Protein AF-K2SC48-F1 (afdb_monomer_lite)

InterPro domains:
  IPR036259 MFS transporter superfamily [SSF103473] (11-125)

Secondary structure (DSSP, 8-state):
-PPPHHHHHHHHHHHHHHHHHHHHHHHHHS----HHHHHHHHHHHHHHHHHHHHS-----HHHHHHHHHHHHHHHHHHHHHHHHHHHHHHHHTT--HHHHHHHHHHHHHHHHHHHHHHHHHHHHHHHHHHHHHHTT-

Radius of gyration: 18.06 Å; chains: 1; bounding box: 44×25×57 Å

Structure (mmCIF, N/CA/C/O backbone):
data_AF-K2SC48-F1
#
_entry.id   AF-K2SC48-F1
#
loop_
_atom_site.group_PDB
_atom_site.id
_atom_site.type_symbol
_atom_site.label_atom_id
_atom_site.label_alt_id
_atom_site.label_comp_id
_atom_site.label_asym_id
_atom_site.label_entity_id
_atom_site.label_seq_id
_atom_site.pdbx_PDB_ins_code
_atom_site.Cartn_x
_atom_site.Cartn_y
_atom_site.Cartn_z
_atom_site.occupancy
_atom_site.B_iso_or_equiv
_atom_site.auth_seq_id
_atom_site.auth_comp_id
_atom_site.auth_asym_id
_atom_site.auth_atom_id
_atom_site.pdbx_PDB_model_num
ATOM 1 N N . MET A 1 1 ? -0.799 7.130 -29.890 1.00 45.69 1 MET A N 1
ATOM 2 C CA . MET A 1 1 ? 0.193 8.003 -29.235 1.00 45.69 1 MET A CA 1
ATOM 3 C C . MET A 1 1 ? 0.540 7.348 -27.918 1.00 45.69 1 MET A C 1
ATOM 5 O O . MET A 1 1 ? -0.381 7.017 -27.181 1.00 45.69 1 MET A O 1
ATOM 9 N N . VAL A 1 2 ? 1.818 7.049 -27.693 1.00 51.84 2 VAL A N 1
ATOM 10 C CA . VAL A 1 2 ? 2.291 6.614 -26.374 1.00 51.84 2 VAL A CA 1
ATOM 11 C C . VAL A 1 2 ? 2.238 7.860 -25.480 1.00 51.84 2 VAL A C 1
ATOM 13 O O . VAL A 1 2 ? 2.711 8.902 -25.934 1.00 51.84 2 VAL A O 1
ATOM 16 N N . PRO A 1 3 ? 1.577 7.816 -24.313 1.00 59.69 3 PRO A N 1
ATOM 17 C CA . PRO A 1 3 ? 1.567 8.936 -23.377 1.00 59.69 3 PRO A CA 1
ATOM 18 C C . PRO A 1 3 ? 2.995 9.360 -23.006 1.00 59.69 3 PRO A C 1
ATOM 20 O O . PRO A 1 3 ? 3.859 8.495 -22.893 1.00 59.69 3 PRO A O 1
ATOM 23 N N . GLU A 1 4 ? 3.239 10.658 -22.811 1.00 77.12 4 GLU A N 1
ATOM 24 C CA . GLU A 1 4 ? 4.493 11.128 -22.205 1.00 77.12 4 GLU A CA 1
ATOM 25 C C . GLU A 1 4 ? 4.649 10.525 -20.799 1.00 77.12 4 GLU A C 1
ATOM 27 O O . GLU A 1 4 ? 3.647 10.287 -20.118 1.00 77.12 4 GLU A O 1
ATOM 32 N N . ASP A 1 5 ? 5.887 10.259 -20.370 1.00 75.81 5 ASP A N 1
ATOM 33 C CA . ASP A 1 5 ? 6.182 9.527 -19.127 1.00 75.81 5 ASP A CA 1
ATOM 34 C C . ASP A 1 5 ? 5.511 10.159 -17.890 1.00 75.81 5 ASP A C 1
ATOM 36 O O . ASP A 1 5 ? 4.980 9.445 -17.034 1.00 75.81 5 ASP A O 1
ATOM 40 N N . ASP A 1 6 ? 5.425 11.491 -17.844 1.00 82.44 6 ASP A N 1
ATOM 41 C CA . ASP A 1 6 ? 4.727 12.229 -16.785 1.00 82.44 6 ASP A CA 1
ATOM 42 C C . ASP A 1 6 ? 3.216 11.938 -16.781 1.00 82.44 6 ASP A C 1
ATOM 44 O O . ASP A 1 6 ? 2.617 11.691 -15.734 1.00 82.44 6 ASP A O 1
ATOM 48 N N . MET A 1 7 ? 2.592 11.857 -17.959 1.00 84.81 7 MET A N 1
ATOM 49 C CA . MET A 1 7 ? 1.173 11.516 -18.088 1.00 84.81 7 MET A CA 1
ATOM 50 C C . MET A 1 7 ? 0.903 10.048 -17.715 1.00 84.81 7 MET A C 1
ATOM 52 O O . MET A 1 7 ? -0.135 9.742 -17.124 1.00 84.81 7 MET A O 1
ATOM 56 N N . ILE A 1 8 ? 1.829 9.125 -18.017 1.00 84.81 8 ILE A N 1
ATOM 57 C CA . ILE A 1 8 ? 1.754 7.719 -17.565 1.00 84.81 8 ILE A CA 1
ATOM 58 C C . ILE A 1 8 ? 1.746 7.663 -16.040 1.00 84.81 8 ILE A C 1
ATOM 60 O O . ILE A 1 8 ? 0.934 6.940 -15.449 1.00 84.81 8 ILE A O 1
ATOM 64 N N . TYR A 1 9 ? 2.638 8.423 -15.410 1.00 86.00 9 TYR A N 1
ATOM 65 C CA . TYR A 1 9 ? 2.752 8.511 -13.963 1.00 86.00 9 TYR A CA 1
ATOM 66 C C . TYR A 1 9 ? 1.471 9.073 -13.333 1.00 86.00 9 TYR A C 1
ATOM 68 O O . TYR A 1 9 ? 0.876 8.418 -12.475 1.00 86.00 9 TYR A O 1
ATOM 76 N N . GLU A 1 10 ? 0.987 10.226 -13.799 1.00 90.31 10 GLU A N 1
ATOM 77 C CA . GLU A 1 10 ? -0.221 10.869 -13.270 1.00 90.31 10 GLU A CA 1
ATOM 78 C C . GLU A 1 10 ? -1.459 9.974 -13.387 1.00 90.31 10 GLU A C 1
ATOM 80 O O . GLU A 1 10 ? -2.209 9.812 -12.422 1.00 90.31 10 GLU A O 1
ATOM 85 N N . LEU A 1 11 ? -1.653 9.328 -14.542 1.00 90.50 11 LEU A N 1
ATOM 86 C CA . LEU A 1 11 ? -2.770 8.408 -14.755 1.00 90.50 11 LEU A CA 1
ATOM 87 C C . LEU A 1 11 ? -2.663 7.157 -13.877 1.00 90.50 11 LEU A C 1
ATOM 89 O O . LEU A 1 11 ? -3.680 6.671 -13.379 1.00 90.50 11 LEU A O 1
ATOM 93 N N . SER A 1 12 ? -1.448 6.655 -13.646 1.00 91.75 12 SER A N 1
ATOM 94 C CA . SER A 1 12 ? -1.209 5.532 -12.732 1.00 91.75 12 SER A CA 1
ATOM 95 C C . SER A 1 12 ? -1.558 5.906 -11.289 1.00 91.75 12 SER A C 1
ATOM 97 O O . SER A 1 12 ? -2.231 5.136 -10.601 1.00 91.75 12 SER A O 1
ATOM 99 N N . PHE A 1 13 ? -1.167 7.106 -10.848 1.00 91.94 13 PHE A N 1
ATOM 100 C CA . PHE A 1 13 ? -1.507 7.639 -9.526 1.00 91.94 13 PHE A CA 1
ATOM 101 C C . PHE A 1 13 ? -3.004 7.889 -9.364 1.00 91.94 13 PHE A C 1
ATOM 103 O O . PHE A 1 13 ? -3.576 7.538 -8.331 1.00 91.94 13 PHE A O 1
ATOM 110 N N . LEU A 1 14 ? -3.657 8.444 -10.386 1.00 94.81 14 LEU A N 1
ATOM 111 C CA . LEU A 1 14 ? -5.098 8.664 -10.385 1.00 94.81 14 LEU A CA 1
ATOM 112 C C . LEU A 1 14 ? -5.861 7.338 -10.296 1.00 94.81 14 LEU A C 1
ATOM 114 O O . LEU A 1 14 ? -6.769 7.211 -9.478 1.00 94.81 14 LEU A O 1
ATOM 118 N N . ALA A 1 15 ? -5.482 6.342 -11.103 1.00 94.12 15 ALA A N 1
ATOM 119 C CA . ALA A 1 15 ? -6.107 5.021 -11.091 1.00 94.12 15 ALA A CA 1
ATOM 120 C C . ALA A 1 15 ? -5.946 4.330 -9.731 1.00 94.12 15 ALA A C 1
ATOM 122 O O . ALA A 1 15 ? -6.922 3.823 -9.176 1.00 94.12 15 ALA A O 1
ATOM 123 N N . TYR A 1 16 ? -4.735 4.370 -9.172 1.00 95.38 16 TYR A N 1
ATOM 124 C CA . TYR A 1 16 ? -4.440 3.859 -7.838 1.00 95.38 16 TYR A CA 1
ATOM 125 C C . TYR A 1 16 ? -5.287 4.561 -6.762 1.00 95.38 16 TYR A C 1
ATOM 127 O O . TYR A 1 16 ? -5.995 3.901 -6.000 1.00 95.38 16 TYR A O 1
ATOM 135 N N . GLY A 1 17 ? -5.274 5.898 -6.725 1.00 93.75 17 GLY A N 1
ATOM 136 C CA . GLY A 1 17 ? -5.977 6.686 -5.710 1.00 93.75 17 GLY A CA 1
ATOM 137 C C . GLY A 1 17 ? -7.498 6.547 -5.791 1.00 93.75 17 GLY A C 1
ATOM 138 O O . GLY A 1 17 ? -8.164 6.378 -4.768 1.00 93.75 17 GLY A O 1
ATOM 139 N N . ALA A 1 18 ? -8.057 6.540 -7.005 1.00 96.25 18 ALA A N 1
ATOM 140 C CA . ALA A 1 18 ? -9.483 6.316 -7.223 1.00 96.25 18 ALA A CA 1
ATOM 141 C C . ALA A 1 18 ? -9.913 4.926 -6.736 1.00 96.25 18 ALA A C 1
ATOM 143 O O . ALA A 1 18 ? -10.916 4.798 -6.032 1.00 96.25 18 ALA A O 1
ATOM 144 N N . ALA A 1 19 ? -9.137 3.886 -7.052 1.00 95.69 19 ALA A N 1
ATOM 145 C CA . ALA A 1 19 ? -9.420 2.535 -6.586 1.00 95.69 19 ALA A CA 1
ATOM 146 C C . ALA A 1 19 ? -9.321 2.418 -5.063 1.00 95.69 19 ALA A C 1
ATOM 148 O O . ALA A 1 19 ? -10.204 1.831 -4.435 1.00 95.69 19 ALA A O 1
ATOM 149 N N . GLN A 1 20 ? -8.290 3.020 -4.465 1.00 95.06 20 GLN A N 1
ATOM 150 C CA . GLN A 1 20 ? -8.106 3.049 -3.018 1.00 95.06 20 GLN A CA 1
ATOM 151 C C . GLN A 1 20 ? -9.315 3.674 -2.322 1.00 95.06 20 GLN A C 1
ATOM 153 O O . GLN A 1 20 ? -9.826 3.105 -1.355 1.00 95.06 20 GLN A O 1
ATOM 158 N N . PHE A 1 21 ? -9.815 4.801 -2.830 1.00 94.31 21 PHE A N 1
ATOM 159 C CA . PHE A 1 21 ? -11.020 5.438 -2.308 1.00 94.31 21 PHE A CA 1
ATOM 160 C C . PHE A 1 21 ? -12.250 4.528 -2.441 1.00 94.31 21 PHE A C 1
ATOM 162 O O . PHE A 1 21 ? -12.939 4.270 -1.452 1.00 94.31 21 PHE A O 1
ATOM 169 N N . LEU A 1 22 ? -12.499 3.990 -3.640 1.00 94.88 22 LEU A N 1
ATOM 170 C CA . LEU A 1 22 ? -13.666 3.149 -3.917 1.00 94.88 22 LEU A CA 1
ATOM 171 C C . LEU A 1 22 ? -13.687 1.887 -3.049 1.00 94.88 22 LEU A C 1
ATOM 173 O O . LEU A 1 22 ? -14.713 1.559 -2.459 1.00 94.88 22 LEU A O 1
ATOM 177 N N . PHE A 1 23 ? -12.561 1.189 -2.925 1.00 93.19 23 PHE A N 1
ATOM 178 C CA . PHE A 1 23 ? -12.485 -0.050 -2.151 1.00 93.19 23 PHE A CA 1
ATOM 179 C C . PHE A 1 23 ? -12.502 0.199 -0.646 1.00 93.19 23 PHE A C 1
ATOM 181 O O . PHE A 1 23 ? -13.019 -0.641 0.093 1.00 93.19 23 PHE A O 1
ATOM 188 N N . SER A 1 24 ? -11.994 1.346 -0.186 1.00 91.06 24 SER A N 1
ATOM 189 C CA . SER A 1 24 ? -12.170 1.777 1.205 1.00 91.06 24 SER A CA 1
ATOM 190 C C . SER A 1 24 ? -13.653 2.002 1.509 1.00 91.06 24 SER A C 1
ATOM 192 O O . SER A 1 24 ? -14.164 1.470 2.493 1.00 91.06 24 SER A O 1
ATOM 194 N N . LEU A 1 25 ? -14.377 2.699 0.624 1.00 92.88 25 LEU A N 1
ATOM 195 C CA . LEU A 1 25 ? -15.822 2.901 0.756 1.00 92.88 25 LEU A CA 1
ATOM 196 C C . LEU A 1 25 ? -16.574 1.564 0.764 1.00 92.88 25 LEU A C 1
ATOM 198 O O . LEU A 1 25 ? -17.350 1.302 1.680 1.00 92.88 25 LEU A O 1
ATOM 202 N N . VAL A 1 26 ? -16.301 0.684 -0.200 1.00 90.88 26 VAL A N 1
ATOM 203 C CA . VAL A 1 26 ? -16.928 -0.646 -0.266 1.00 90.88 26 VAL A CA 1
ATOM 204 C C . VAL A 1 26 ? -16.621 -1.462 0.989 1.00 90.88 26 VAL A C 1
ATOM 206 O O . VAL A 1 26 ? -17.530 -2.064 1.552 1.00 90.88 26 VAL A O 1
ATOM 209 N N . SER A 1 27 ? -15.380 -1.443 1.479 1.00 88.94 27 SER A N 1
ATOM 210 C CA . SER A 1 27 ? -14.989 -2.191 2.683 1.00 88.94 27 SER A CA 1
ATOM 211 C C . SER A 1 27 ? -15.597 -1.621 3.965 1.00 88.94 27 SER A C 1
ATOM 213 O O . SER A 1 27 ? -15.808 -2.369 4.913 1.00 88.94 27 SER A O 1
ATOM 215 N N . SER A 1 28 ? -15.916 -0.324 3.997 1.00 87.75 28 SER A N 1
ATOM 216 C CA . SER A 1 28 ? -16.651 0.280 5.115 1.00 87.75 28 SER A CA 1
ATOM 217 C C . SER A 1 28 ? -18.116 -0.166 5.162 1.00 87.75 28 SER A C 1
ATOM 219 O O . SER A 1 28 ? -18.691 -0.302 6.240 1.00 87.75 28 SER A O 1
ATOM 221 N N . LEU A 1 29 ? -18.715 -0.438 3.996 1.00 89.88 29 LEU A N 1
ATOM 222 C CA . LEU A 1 29 ? -20.091 -0.927 3.881 1.00 89.88 29 LEU A CA 1
ATOM 223 C C . LEU A 1 29 ? -20.174 -2.446 4.082 1.00 89.88 29 LEU A C 1
ATOM 225 O O . LEU A 1 29 ? -21.102 -2.941 4.722 1.00 89.88 29 LEU A O 1
ATOM 229 N N . TRP A 1 30 ? -19.197 -3.184 3.553 1.00 87.06 30 TRP A N 1
ATOM 230 C CA . TRP A 1 30 ? -19.123 -4.641 3.613 1.00 87.06 30 TRP A CA 1
ATOM 231 C C . TRP A 1 30 ? -17.735 -5.099 4.066 1.00 87.06 30 TRP A C 1
ATOM 233 O O . TRP A 1 30 ? -16.900 -5.470 3.234 1.00 87.06 30 TRP A O 1
ATOM 243 N N . PRO A 1 31 ? -17.479 -5.106 5.387 1.00 80.19 31 PRO A N 1
ATOM 244 C CA . PRO A 1 31 ? -16.195 -5.538 5.907 1.00 80.19 31 PRO A CA 1
ATOM 245 C C . PRO A 1 31 ? -15.955 -7.018 5.616 1.00 80.19 31 PRO A C 1
ATOM 247 O O . PRO A 1 31 ? -16.757 -7.889 5.963 1.00 80.19 31 PRO A O 1
ATOM 250 N N . LEU A 1 32 ? -14.810 -7.312 5.004 1.00 74.31 32 LEU A N 1
ATOM 251 C CA . LEU A 1 32 ? -14.366 -8.670 4.713 1.00 74.31 32 LEU A CA 1
ATOM 252 C C . LEU A 1 32 ? -13.316 -9.084 5.753 1.00 74.31 32 LEU A C 1
ATOM 254 O O . LEU A 1 32 ? -12.183 -8.603 5.716 1.00 74.31 32 LEU A O 1
ATOM 258 N N . PRO A 1 33 ? -13.633 -10.019 6.668 1.00 67.06 33 PRO A N 1
ATOM 259 C CA . PRO A 1 33 ? -12.811 -10.273 7.855 1.00 67.06 33 PRO A CA 1
ATOM 260 C C . PRO A 1 33 ? -11.483 -11.001 7.574 1.00 67.06 33 PRO A C 1
ATOM 262 O O . PRO A 1 33 ? -10.680 -11.205 8.486 1.00 67.06 33 PRO A O 1
ATOM 265 N N . ARG A 1 34 ? -11.227 -11.432 6.332 1.00 81.94 34 ARG A N 1
ATOM 266 C CA . ARG A 1 34 ? -10.053 -12.240 5.960 1.00 81.94 34 ARG A CA 1
ATOM 267 C C . ARG A 1 34 ? -8.859 -11.366 5.562 1.00 81.94 34 ARG A C 1
ATOM 269 O O . ARG A 1 34 ? -8.455 -11.358 4.407 1.00 81.94 34 ARG A O 1
ATOM 276 N N . ILE A 1 35 ? -8.264 -10.671 6.531 1.00 79.25 35 ILE A N 1
ATOM 277 C CA . ILE A 1 35 ? -7.120 -9.760 6.305 1.00 79.25 35 ILE A CA 1
ATOM 278 C C . ILE A 1 35 ? -5.926 -10.458 5.645 1.00 79.25 35 ILE A C 1
ATOM 280 O O . ILE A 1 35 ? -5.323 -9.917 4.724 1.00 79.25 35 ILE A O 1
ATOM 284 N N . TRP A 1 36 ? -5.607 -11.680 6.072 1.00 82.44 36 TRP A N 1
ATOM 285 C CA . TRP A 1 36 ? -4.461 -12.423 5.541 1.00 82.44 36 TRP A CA 1
ATOM 286 C C . TRP A 1 36 ? -4.568 -12.713 4.046 1.00 82.44 36 TRP A C 1
ATOM 288 O O . TRP A 1 36 ? -3.551 -12.752 3.362 1.00 82.44 36 TRP A O 1
ATOM 298 N N . LEU A 1 37 ? -5.789 -12.869 3.525 1.00 86.75 37 LEU A N 1
ATOM 299 C CA . LEU A 1 37 ? -5.992 -13.041 2.091 1.00 86.75 37 LEU A CA 1
ATOM 300 C C . LEU A 1 37 ? -5.541 -11.788 1.336 1.00 86.75 37 LEU A C 1
ATOM 302 O O . LEU A 1 37 ? -4.818 -11.899 0.354 1.00 86.75 37 LEU A O 1
ATOM 306 N N . TRP A 1 38 ? -5.912 -10.605 1.825 1.00 84.19 38 TRP A N 1
ATOM 307 C CA . TRP A 1 38 ? -5.515 -9.341 1.213 1.00 84.19 38 TRP A CA 1
ATOM 308 C C . TRP A 1 38 ? -4.005 -9.120 1.252 1.00 84.19 38 TRP A C 1
ATOM 310 O O . TRP A 1 38 ? -3.428 -8.718 0.247 1.00 84.19 38 TRP A O 1
ATOM 320 N N . ALA A 1 39 ? -3.356 -9.466 2.367 1.00 85.06 39 ALA A N 1
ATOM 321 C CA . ALA A 1 39 ? -1.902 -9.408 2.478 1.00 85.06 39 ALA A CA 1
ATOM 322 C C . ALA A 1 39 ? -1.212 -10.324 1.451 1.00 85.06 39 ALA A C 1
ATOM 324 O O . ALA A 1 39 ? -0.303 -9.880 0.757 1.00 85.06 39 ALA A O 1
ATOM 325 N N . ILE A 1 40 ? -1.682 -11.569 1.295 1.00 89.69 40 ILE A N 1
ATOM 326 C CA . ILE A 1 40 ? -1.137 -12.515 0.307 1.00 89.69 40 ILE A CA 1
ATOM 327 C C . ILE A 1 40 ? -1.295 -11.968 -1.114 1.00 89.69 40 ILE A C 1
ATOM 329 O O . ILE A 1 40 ? -0.334 -11.975 -1.882 1.00 89.69 40 ILE A O 1
ATOM 333 N N . VAL A 1 41 ? -2.485 -11.471 -1.465 1.00 90.31 41 VAL A N 1
ATOM 334 C CA . VAL A 1 41 ? -2.731 -10.906 -2.799 1.00 90.31 41 VAL A CA 1
ATOM 335 C C . VAL A 1 41 ? -1.833 -9.689 -3.039 1.00 90.31 41 VAL A C 1
ATOM 337 O O . VAL A 1 41 ? -1.217 -9.598 -4.098 1.00 90.31 41 VAL A O 1
ATOM 340 N N . GLN A 1 42 ? -1.678 -8.803 -2.050 1.00 90.12 42 GLN A N 1
ATOM 341 C CA . GLN A 1 42 ? -0.777 -7.655 -2.147 1.00 90.12 42 GLN A CA 1
ATOM 342 C C . GLN A 1 42 ? 0.677 -8.092 -2.367 1.00 90.12 42 GLN A C 1
ATOM 344 O O . GLN A 1 42 ? 1.350 -7.549 -3.238 1.00 90.12 42 GLN A O 1
ATOM 349 N N . THR A 1 43 ? 1.164 -9.098 -1.632 1.00 90.19 43 THR A N 1
ATOM 350 C CA . THR A 1 43 ? 2.520 -9.637 -1.819 1.00 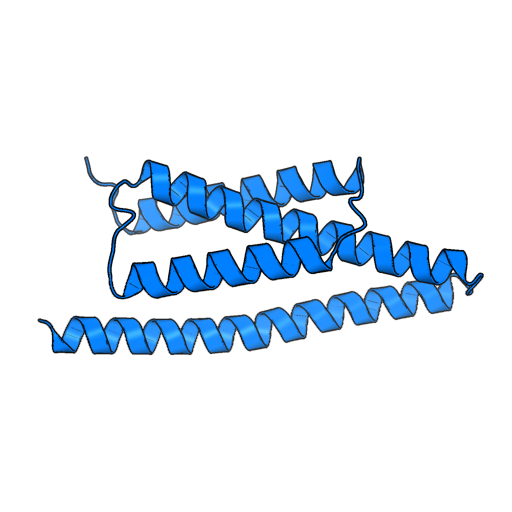90.19 43 THR A CA 1
ATOM 351 C C . THR A 1 43 ? 2.721 -10.181 -3.232 1.00 90.19 43 THR A C 1
ATOM 353 O O . THR A 1 43 ? 3.732 -9.878 -3.861 1.00 90.19 43 THR A O 1
ATOM 356 N N . VAL A 1 44 ? 1.754 -10.938 -3.759 1.00 93.06 44 VAL A N 1
ATOM 357 C CA . VAL A 1 44 ? 1.814 -11.465 -5.131 1.00 93.06 44 VAL A CA 1
ATOM 358 C C . VAL A 1 44 ? 1.879 -10.328 -6.151 1.00 93.06 44 VAL A C 1
ATOM 360 O O . VAL A 1 44 ? 2.713 -10.371 -7.052 1.00 93.06 44 VAL A O 1
ATOM 363 N N . LEU A 1 45 ? 1.062 -9.284 -5.998 1.00 92.06 45 LEU A N 1
ATOM 364 C CA . LEU A 1 45 ? 1.073 -8.137 -6.909 1.00 92.06 45 LEU A CA 1
ATOM 365 C C . LEU A 1 45 ? 2.376 -7.342 -6.840 1.00 92.06 45 LEU A C 1
ATOM 367 O O . LEU A 1 45 ? 2.887 -6.939 -7.881 1.00 92.06 45 LEU A O 1
ATOM 371 N N . VAL A 1 46 ? 2.950 -7.158 -5.649 1.00 89.81 46 VAL A N 1
ATOM 372 C CA . VAL A 1 46 ? 4.266 -6.519 -5.504 1.00 89.81 46 VAL A CA 1
ATOM 373 C C . VAL A 1 46 ? 5.333 -7.326 -6.241 1.00 89.81 46 VAL A C 1
ATOM 375 O O . VAL A 1 46 ? 6.105 -6.745 -6.994 1.00 89.81 46 VAL A O 1
ATOM 378 N N . ILE A 1 47 ? 5.349 -8.656 -6.100 1.00 91.25 47 ILE A N 1
ATOM 379 C CA . ILE A 1 47 ? 6.294 -9.520 -6.828 1.00 91.25 47 ILE A CA 1
ATOM 380 C C . ILE A 1 47 ? 6.120 -9.361 -8.342 1.00 91.25 47 ILE A C 1
ATOM 382 O O . ILE A 1 47 ? 7.107 -9.160 -9.043 1.00 91.25 47 ILE A O 1
ATOM 386 N N . ILE A 1 48 ? 4.881 -9.398 -8.842 1.00 91.69 48 ILE A N 1
ATOM 387 C CA . ILE A 1 48 ? 4.571 -9.188 -10.266 1.00 91.69 48 ILE A CA 1
ATOM 388 C C . ILE A 1 48 ? 5.092 -7.820 -10.730 1.00 91.69 48 ILE A C 1
ATOM 390 O O . ILE A 1 48 ? 5.742 -7.739 -11.770 1.00 91.69 48 ILE A O 1
ATOM 394 N N . GLY A 1 49 ? 4.864 -6.764 -9.944 1.00 88.38 49 GLY A N 1
ATOM 395 C CA . GLY A 1 49 ? 5.342 -5.412 -10.233 1.00 88.38 49 GLY A CA 1
ATOM 396 C C . GLY A 1 49 ? 6.868 -5.304 -10.254 1.00 88.38 49 GLY A C 1
ATOM 397 O O . GLY A 1 49 ? 7.414 -4.658 -11.141 1.00 88.38 49 GLY A O 1
ATOM 398 N N . VAL A 1 50 ? 7.571 -5.974 -9.335 1.00 88.75 50 VAL A N 1
ATOM 399 C CA . VAL A 1 50 ? 9.042 -6.014 -9.343 1.00 88.75 50 VAL A CA 1
ATOM 400 C C . VAL A 1 50 ? 9.557 -6.783 -10.557 1.00 88.75 50 VAL A C 1
ATOM 402 O O . VAL A 1 50 ? 10.445 -6.287 -11.239 1.00 88.75 50 VAL A O 1
ATOM 405 N N . VAL A 1 51 ? 8.999 -7.956 -10.876 1.00 89.88 51 VAL A N 1
ATOM 406 C CA . VAL A 1 51 ? 9.410 -8.738 -12.059 1.00 89.88 51 VAL A CA 1
ATOM 407 C C . VAL A 1 51 ? 9.201 -7.933 -13.344 1.00 89.88 51 VAL A C 1
ATOM 409 O O . VAL A 1 51 ? 10.101 -7.894 -14.179 1.00 89.88 51 VAL A O 1
ATOM 412 N N . GLN A 1 52 ? 8.077 -7.219 -13.456 1.00 87.38 52 GLN A N 1
ATOM 413 C CA . GLN A 1 52 ? 7.760 -6.339 -14.585 1.00 87.38 52 GLN A CA 1
ATOM 414 C C . GLN A 1 52 ? 8.831 -5.259 -14.840 1.00 87.38 52 GLN A C 1
ATOM 416 O O . GLN A 1 52 ? 8.979 -4.825 -15.980 1.00 87.38 52 GLN A O 1
ATOM 421 N N . LEU A 1 53 ? 9.590 -4.825 -13.820 1.00 83.75 53 LEU A N 1
ATOM 422 C CA . LEU A 1 53 ? 10.687 -3.857 -13.989 1.00 83.75 53 LEU A CA 1
ATOM 423 C C . LEU A 1 53 ? 11.916 -4.458 -14.687 1.00 83.75 53 LEU A C 1
ATOM 425 O O . LEU A 1 53 ? 12.634 -3.740 -15.379 1.00 83.75 53 LEU A O 1
ATOM 429 N N . PHE A 1 54 ? 12.178 -5.754 -14.499 1.00 84.25 54 PHE A N 1
ATOM 430 C CA . PHE A 1 54 ? 13.358 -6.433 -15.053 1.00 84.25 54 PHE A CA 1
ATOM 431 C C . PHE A 1 54 ? 13.061 -7.175 -16.361 1.00 84.25 54 PHE A C 1
ATOM 433 O O . PHE A 1 54 ? 13.953 -7.314 -17.205 1.00 84.25 54 PHE A O 1
ATOM 440 N N . ASP A 1 55 ? 11.825 -7.645 -16.517 1.00 85.62 55 ASP A N 1
ATOM 441 C CA . ASP A 1 55 ? 11.309 -8.309 -17.709 1.00 85.62 55 ASP A CA 1
ATOM 442 C C . ASP A 1 55 ? 9.890 -7.787 -18.006 1.00 85.62 55 ASP A C 1
ATOM 444 O O . ASP A 1 55 ? 8.920 -8.253 -17.406 1.00 85.62 55 ASP A O 1
ATOM 448 N N . PRO A 1 56 ? 9.742 -6.758 -18.859 1.00 82.38 56 PRO A N 1
ATOM 449 C CA . PRO A 1 56 ? 8.452 -6.120 -19.086 1.00 82.38 56 PRO A CA 1
ATOM 450 C C . PRO A 1 56 ? 7.534 -6.998 -19.950 1.00 82.38 56 PRO A C 1
ATOM 452 O O . PRO A 1 56 ? 7.670 -7.051 -21.171 1.00 82.38 56 PRO A O 1
ATOM 455 N N . PHE A 1 57 ? 6.532 -7.631 -19.331 1.00 86.62 57 PHE A N 1
ATOM 456 C CA . PHE A 1 57 ? 5.519 -8.449 -20.019 1.00 86.62 57 PHE A CA 1
ATOM 457 C C . PHE A 1 57 ? 4.154 -7.748 -20.139 1.00 86.62 57 PHE A C 1
ATOM 459 O O . PHE A 1 57 ? 3.427 -7.966 -21.111 1.00 86.62 57 PHE A O 1
ATOM 466 N N . LEU A 1 58 ? 3.804 -6.846 -19.213 1.00 84.19 58 LEU A N 1
ATOM 467 C CA . LEU A 1 58 ? 2.650 -5.942 -19.322 1.00 84.19 58 LEU A CA 1
ATOM 468 C C . LEU A 1 58 ? 2.980 -4.769 -20.255 1.00 84.19 58 LEU A C 1
ATOM 470 O O . LEU A 1 58 ? 3.267 -3.657 -19.825 1.00 84.19 58 LEU A O 1
ATOM 474 N N . SER A 1 59 ? 2.968 -5.036 -21.554 1.00 79.44 59 SER A N 1
ATOM 475 C CA . SER A 1 59 ? 3.390 -4.092 -22.600 1.00 79.44 59 SER A CA 1
ATOM 476 C C . SER A 1 59 ? 2.327 -3.047 -22.969 1.00 79.44 59 SER A C 1
ATOM 478 O O . SER A 1 59 ? 2.637 -2.037 -23.598 1.00 79.44 59 SER A O 1
ATOM 480 N N . TYR A 1 60 ? 1.069 -3.253 -22.569 1.00 84.88 60 TY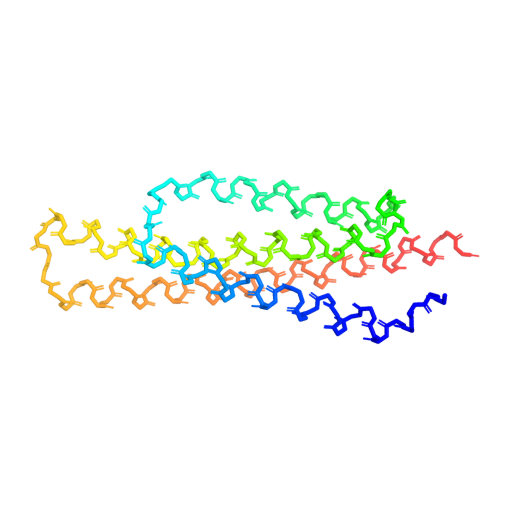R A N 1
ATOM 481 C CA . TYR A 1 60 ? -0.038 -2.356 -22.898 1.00 84.88 60 TYR A CA 1
ATOM 482 C C . TYR A 1 60 ? -0.369 -1.414 -21.740 1.00 84.88 60 TYR A C 1
ATOM 484 O O . TYR A 1 60 ? -0.768 -1.855 -20.662 1.00 84.88 60 TYR A O 1
ATOM 492 N N . PHE A 1 61 ? -0.315 -0.107 -22.002 1.00 83.75 61 PHE A N 1
ATOM 493 C CA . PHE A 1 61 ? -0.640 0.929 -21.016 1.00 83.75 61 PHE A CA 1
ATOM 494 C C . PHE A 1 61 ? -2.016 0.747 -20.331 1.00 83.75 61 PHE A C 1
ATOM 496 O O . PHE A 1 61 ? -2.075 0.841 -19.108 1.00 83.75 61 PHE A O 1
ATOM 503 N N . PRO A 1 62 ? -3.117 0.388 -21.027 1.00 88.00 62 PRO A N 1
ATOM 504 C CA . PRO A 1 62 ? -4.391 0.112 -20.352 1.00 88.00 62 PRO A CA 1
ATOM 505 C C . PRO A 1 62 ? -4.330 -1.050 -19.348 1.00 88.00 62 PRO A C 1
ATOM 507 O O . PRO A 1 62 ? -5.008 -1.017 -18.324 1.00 88.00 62 PRO A O 1
ATOM 510 N N . VAL A 1 63 ? -3.508 -2.069 -19.621 1.00 89.94 63 VAL A N 1
ATOM 511 C CA . VAL A 1 63 ? -3.315 -3.210 -18.714 1.00 89.94 63 VAL A CA 1
ATOM 512 C C . VAL A 1 63 ? -2.534 -2.770 -17.479 1.00 89.94 63 VAL A C 1
ATOM 514 O O . VAL A 1 63 ? -2.885 -3.157 -16.368 1.00 89.94 63 VAL A O 1
ATOM 517 N N . TRP A 1 64 ? -1.534 -1.904 -17.657 1.00 89.12 64 TRP A N 1
ATOM 518 C CA . TRP A 1 64 ? -0.822 -1.277 -16.547 1.00 89.12 64 TRP A CA 1
ATOM 519 C C . TRP A 1 64 ? -1.753 -0.440 -15.658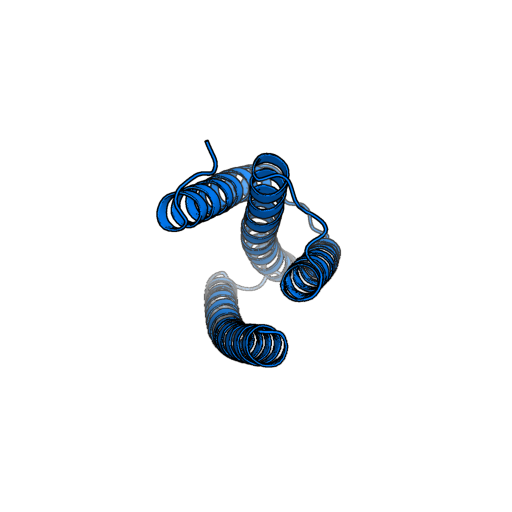 1.00 89.12 64 TRP A C 1
ATOM 521 O O . TRP A 1 64 ? -1.732 -0.576 -14.438 1.00 89.12 64 TRP A O 1
ATOM 531 N N . ILE A 1 65 ? -2.643 0.359 -16.252 1.00 92.44 65 ILE A N 1
ATOM 532 C CA . ILE A 1 65 ? -3.637 1.137 -15.499 1.00 92.44 65 ILE A CA 1
ATOM 533 C C . ILE A 1 65 ? -4.589 0.229 -14.714 1.00 92.44 65 ILE A C 1
ATOM 535 O O . ILE A 1 65 ? -4.843 0.483 -13.537 1.00 92.44 65 ILE A O 1
ATOM 539 N N . ALA A 1 66 ? -5.078 -0.856 -15.321 1.00 92.38 66 ALA A N 1
ATOM 540 C CA . ALA A 1 66 ? -5.901 -1.838 -14.617 1.00 92.38 66 ALA A CA 1
ATOM 541 C C . ALA A 1 66 ? -5.135 -2.501 -13.459 1.00 92.38 66 ALA A C 1
ATOM 543 O O . ALA A 1 66 ? -5.691 -2.696 -12.380 1.00 92.38 66 ALA A O 1
ATOM 544 N N . PHE A 1 67 ? -3.851 -2.799 -13.654 1.00 92.75 67 PHE A N 1
ATOM 545 C CA . PHE A 1 67 ? -2.981 -3.342 -12.615 1.00 92.75 67 PHE A CA 1
ATOM 546 C C . PHE A 1 67 ? -2.808 -2.363 -11.442 1.00 92.75 67 PHE A C 1
ATOM 548 O O . PHE A 1 67 ? -3.042 -2.740 -10.294 1.00 92.75 67 PHE A O 1
ATOM 555 N N . MET A 1 68 ? -2.511 -1.088 -11.717 1.00 93.38 68 MET A N 1
ATOM 556 C CA . MET A 1 68 ? -2.406 -0.036 -10.693 1.00 93.38 68 MET A CA 1
ATOM 557 C C . MET A 1 68 ? -3.728 0.192 -9.952 1.00 93.38 68 MET A C 1
ATOM 559 O O . MET A 1 68 ? -3.733 0.367 -8.733 1.00 93.38 68 MET A O 1
ATOM 563 N N . PHE A 1 69 ? -4.856 0.116 -10.663 1.00 94.88 69 PHE A N 1
ATOM 564 C CA . PHE A 1 69 ? -6.189 0.163 -10.067 1.00 94.88 69 PHE A CA 1
ATOM 565 C C . PHE A 1 69 ? -6.408 -1.003 -9.089 1.00 94.88 69 PHE A C 1
ATOM 567 O O . PHE A 1 69 ? -6.862 -0.797 -7.967 1.00 94.88 69 PHE A O 1
ATOM 574 N N . VAL A 1 70 ? -6.039 -2.233 -9.462 1.00 94.12 70 VAL A N 1
ATOM 575 C CA . VAL A 1 70 ? -6.159 -3.403 -8.573 1.00 94.12 70 VAL A CA 1
ATOM 576 C C . VAL A 1 70 ? -5.300 -3.241 -7.316 1.00 94.12 70 VAL A C 1
ATOM 578 O O . VAL A 1 70 ? -5.795 -3.495 -6.216 1.00 94.12 70 VAL A O 1
ATOM 581 N N . ILE A 1 71 ? -4.055 -2.769 -7.453 1.00 93.56 71 ILE A N 1
ATOM 582 C CA . ILE A 1 71 ? -3.176 -2.497 -6.303 1.00 93.56 71 ILE A CA 1
ATOM 583 C C . ILE A 1 71 ? -3.823 -1.464 -5.373 1.00 93.56 71 ILE A C 1
ATOM 585 O O . ILE A 1 71 ? -3.949 -1.718 -4.175 1.00 93.56 71 ILE A O 1
ATOM 589 N N . GLY A 1 72 ? -4.276 -0.326 -5.909 1.00 92.44 72 GLY A N 1
ATOM 590 C CA . GLY A 1 72 ? -4.921 0.719 -5.111 1.00 92.44 72 GLY A CA 1
ATOM 591 C C . GLY A 1 72 ? -6.151 0.205 -4.367 1.00 92.44 72 GLY A C 1
ATOM 592 O O . GLY A 1 72 ? -6.303 0.440 -3.166 1.00 92.44 72 GLY A O 1
ATOM 593 N N . GLY A 1 73 ? -6.986 -0.581 -5.050 1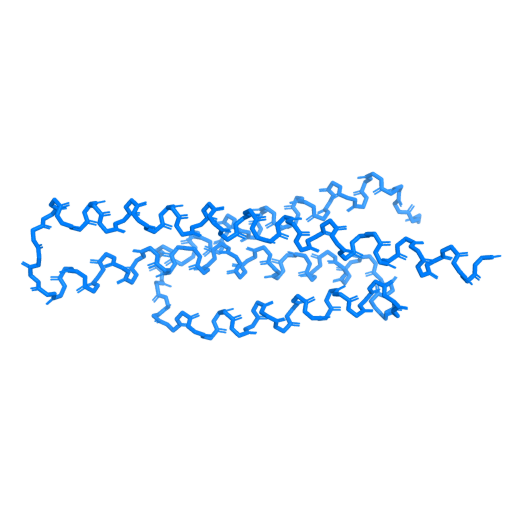.00 92.94 73 GLY A N 1
ATOM 594 C CA . GLY A 1 73 ? -8.165 -1.203 -4.459 1.00 92.94 73 GLY A CA 1
ATOM 595 C C . GLY A 1 73 ? -7.828 -2.122 -3.281 1.00 92.94 73 GLY A C 1
ATOM 596 O O . GLY A 1 73 ? -8.434 -2.021 -2.212 1.00 92.94 73 GLY A O 1
ATOM 597 N N . ILE A 1 74 ? -6.821 -2.983 -3.436 1.00 91.81 74 ILE A N 1
ATOM 598 C CA . ILE A 1 74 ? -6.385 -3.887 -2.365 1.00 91.81 74 ILE A CA 1
ATOM 599 C C . ILE A 1 74 ? -5.826 -3.108 -1.182 1.00 91.81 74 ILE A C 1
ATOM 601 O O . ILE A 1 74 ? -6.172 -3.434 -0.048 1.00 91.81 74 ILE A O 1
ATOM 605 N N . VAL A 1 75 ? -5.027 -2.062 -1.409 1.00 90.06 75 VAL A N 1
ATOM 606 C CA . VAL A 1 75 ? -4.504 -1.223 -0.321 1.00 90.06 75 VAL A CA 1
ATOM 607 C C . VAL A 1 75 ? -5.649 -0.568 0.456 1.00 90.06 75 VAL A C 1
ATOM 609 O O . VAL A 1 75 ? -5.732 -0.727 1.675 1.00 90.06 75 VAL A O 1
ATOM 612 N N . GLY A 1 76 ? -6.584 0.092 -0.234 1.00 89.38 76 GLY A N 1
ATOM 613 C CA . GLY A 1 76 ? -7.721 0.763 0.408 1.00 89.38 76 GLY A CA 1
ATOM 614 C C . GLY A 1 76 ? -8.610 -0.194 1.204 1.00 89.38 76 GLY A C 1
ATOM 615 O O . GLY A 1 76 ? -8.945 0.056 2.370 1.00 89.38 76 GLY A O 1
ATOM 616 N N . GLY A 1 77 ? -8.927 -1.344 0.604 1.00 89.62 77 GLY A N 1
ATOM 617 C CA . GLY A 1 77 ? -9.694 -2.390 1.269 1.00 89.62 77 GLY A CA 1
ATOM 618 C C . GLY A 1 77 ? -8.960 -2.993 2.468 1.00 89.62 77 GLY A C 1
ATOM 619 O O . GLY A 1 77 ? -9.566 -3.203 3.518 1.00 89.62 77 GLY A O 1
ATOM 620 N N . SER A 1 78 ? -7.651 -3.230 2.358 1.00 88.00 78 SER A N 1
ATOM 621 C CA . SER A 1 78 ? -6.835 -3.806 3.436 1.00 88.00 78 SER A CA 1
ATOM 622 C C . SER A 1 78 ? -6.773 -2.896 4.654 1.00 88.00 78 SER A C 1
ATOM 624 O O . SER A 1 78 ? -6.989 -3.363 5.773 1.00 88.00 78 SER A O 1
ATOM 626 N N . VAL A 1 79 ? -6.526 -1.599 4.449 1.00 87.38 79 VAL A N 1
ATOM 627 C CA . VAL A 1 79 ? -6.448 -0.612 5.536 1.00 87.38 79 VAL A CA 1
ATOM 628 C C . VAL A 1 79 ? -7.788 -0.525 6.265 1.00 87.38 79 VAL A C 1
ATOM 630 O O . VAL A 1 79 ? -7.847 -0.656 7.489 1.00 87.38 79 VAL A O 1
ATOM 633 N N . THR A 1 80 ? -8.881 -0.381 5.514 1.00 89.12 80 THR A N 1
ATOM 634 C CA . THR A 1 80 ? -10.227 -0.254 6.090 1.00 89.12 80 THR A CA 1
ATOM 635 C C . THR A 1 80 ? -10.636 -1.511 6.859 1.00 89.12 80 THR A C 1
ATOM 637 O O . THR A 1 80 ? -11.055 -1.422 8.015 1.00 89.12 80 THR A O 1
ATOM 640 N N . ASN A 1 81 ? -10.442 -2.695 6.269 1.00 88.75 81 ASN A N 1
ATOM 641 C CA . ASN A 1 81 ? -10.774 -3.965 6.917 1.00 88.75 81 ASN A CA 1
ATOM 642 C C . ASN A 1 81 ? -9.906 -4.241 8.152 1.00 88.75 81 ASN A C 1
ATOM 644 O O . ASN A 1 81 ? -10.403 -4.790 9.134 1.00 88.75 81 ASN A O 1
ATOM 648 N N . THR A 1 82 ? -8.630 -3.845 8.134 1.00 87.06 82 THR A N 1
ATOM 649 C CA . THR A 1 82 ? -7.739 -4.000 9.294 1.00 87.06 82 THR A CA 1
ATOM 650 C C . THR A 1 82 ? -8.208 -3.147 10.460 1.00 87.06 82 THR A C 1
ATOM 652 O O . THR A 1 82 ? -8.366 -3.654 11.570 1.00 87.06 82 THR A O 1
ATOM 655 N N . ASN A 1 83 ? -8.543 -1.887 10.189 1.00 86.19 83 ASN A N 1
ATOM 656 C CA . ASN A 1 83 ? -9.107 -0.978 11.179 1.00 86.19 83 ASN A CA 1
ATOM 657 C C . ASN A 1 83 ? -10.430 -1.503 11.759 1.00 86.19 83 ASN A C 1
ATOM 659 O O . ASN A 1 83 ? -10.628 -1.473 12.973 1.00 86.19 83 ASN A O 1
ATOM 663 N N . HIS A 1 84 ? -11.322 -2.033 10.915 1.00 87.38 84 HIS A N 1
ATOM 664 C CA . HIS A 1 84 ? -12.576 -2.636 11.378 1.00 87.38 84 HIS A CA 1
ATOM 665 C C . HIS A 1 84 ? -12.339 -3.883 12.229 1.00 87.38 84 HIS A C 1
ATOM 667 O O . HIS A 1 84 ? -12.939 -4.011 13.293 1.00 87.38 84 HIS A O 1
ATOM 673 N N . LYS A 1 85 ? -11.420 -4.768 11.830 1.00 86.75 85 LYS A N 1
ATOM 674 C CA . LYS A 1 85 ? -11.105 -5.962 12.619 1.00 86.75 85 LYS A CA 1
ATOM 675 C C . LYS A 1 85 ? -10.514 -5.614 13.981 1.00 86.75 85 LYS A C 1
ATOM 677 O O . LYS A 1 85 ? -10.910 -6.234 14.960 1.00 86.75 85 LYS A O 1
ATOM 682 N N . ILE A 1 86 ? -9.591 -4.652 14.058 1.00 86.00 86 ILE A N 1
ATOM 683 C CA . ILE A 1 86 ? -9.028 -4.206 15.341 1.00 86.00 86 ILE A CA 1
ATOM 684 C C . ILE A 1 86 ? -10.165 -3.700 16.232 1.00 86.00 86 ILE A C 1
ATOM 686 O O . ILE A 1 86 ? -10.335 -4.183 17.348 1.00 86.00 86 ILE A O 1
ATOM 690 N N . ALA A 1 87 ? -11.007 -2.799 15.724 1.00 86.81 87 ALA A N 1
ATOM 691 C CA . ALA A 1 87 ? -12.148 -2.290 16.477 1.00 86.81 87 ALA A CA 1
ATOM 692 C C . ALA A 1 87 ? -13.095 -3.405 16.965 1.00 86.81 87 ALA A C 1
ATOM 694 O O . ALA A 1 87 ? -13.499 -3.400 18.130 1.00 86.81 87 ALA A O 1
ATOM 695 N N . ASP A 1 88 ? -13.419 -4.367 16.101 1.00 87.75 88 ASP A N 1
ATOM 696 C CA . ASP A 1 88 ? -14.308 -5.484 16.418 1.00 87.75 88 ASP A CA 1
ATOM 697 C C . ASP A 1 88 ? -13.690 -6.477 17.408 1.00 87.75 88 ASP A C 1
ATOM 699 O O . ASP A 1 88 ? -14.387 -6.948 18.306 1.00 87.75 88 ASP A O 1
ATOM 703 N N . ASP A 1 89 ? -12.401 -6.796 17.282 1.00 87.94 89 ASP A N 1
ATOM 704 C CA . ASP A 1 89 ? -11.711 -7.738 18.168 1.00 87.94 89 ASP A CA 1
ATOM 705 C C . ASP A 1 89 ? -11.650 -7.191 19.606 1.00 87.94 89 ASP A C 1
ATOM 707 O O . ASP A 1 89 ? -11.864 -7.947 20.556 1.00 87.94 89 ASP A O 1
ATOM 711 N N . PHE A 1 90 ? -11.436 -5.882 19.782 1.00 87.88 90 PHE A N 1
ATOM 712 C CA . PHE A 1 90 ? -11.485 -5.232 21.099 1.00 87.88 90 PHE A CA 1
ATOM 713 C C . PHE A 1 90 ? -12.916 -5.127 21.637 1.00 87.88 90 PHE A C 1
ATOM 715 O O . PHE A 1 90 ? -13.165 -5.455 22.798 1.00 87.88 90 PHE A O 1
ATOM 722 N N . LYS A 1 91 ? -13.887 -4.777 20.784 1.00 87.94 91 LYS A N 1
ATOM 723 C CA . LYS A 1 91 ? -15.305 -4.735 21.170 1.00 87.94 91 LYS A CA 1
ATOM 724 C C . LYS A 1 91 ? -15.819 -6.103 21.628 1.00 87.94 91 LYS A C 1
ATOM 726 O O . LYS A 1 91 ? -16.526 -6.193 22.626 1.00 87.94 91 LYS A O 1
ATOM 731 N N . ARG A 1 92 ? -15.451 -7.183 20.930 1.00 89.31 92 ARG A N 1
ATOM 732 C CA . ARG A 1 92 ? -15.836 -8.566 21.277 1.00 89.31 92 ARG A CA 1
ATOM 733 C C . ARG A 1 92 ? -15.254 -9.034 22.606 1.00 89.31 92 ARG A C 1
ATOM 735 O O . ARG A 1 92 ? -15.850 -9.892 23.247 1.00 89.31 92 ARG A O 1
ATOM 742 N N . LYS A 1 93 ? -14.111 -8.482 23.012 1.00 90.50 93 LYS A N 1
ATOM 743 C CA . LYS A 1 93 ? -13.488 -8.759 24.310 1.00 90.50 93 LYS A CA 1
ATOM 744 C C . LYS A 1 93 ? -14.092 -7.945 25.458 1.00 90.50 93 LYS A C 1
ATOM 746 O O . LYS A 1 93 ? -13.745 -8.198 26.603 1.00 90.50 93 LYS A O 1
ATOM 751 N N . GLY A 1 94 ? -15.009 -7.015 25.170 1.00 90.56 94 GLY A N 1
ATOM 752 C CA . GLY A 1 94 ? -15.614 -6.147 26.181 1.00 90.56 94 GLY A CA 1
ATOM 753 C C . GLY A 1 94 ? -14.648 -5.096 26.730 1.00 90.56 94 GLY A C 1
ATOM 754 O O . GLY A 1 94 ? -14.854 -4.611 27.838 1.00 90.56 94 GLY A O 1
ATOM 755 N N . GLU A 1 95 ? -13.594 -4.769 25.978 1.00 91.56 95 GLU A N 1
ATOM 756 C CA . GLU A 1 95 ? -12.604 -3.776 26.391 1.00 91.56 95 GLU A CA 1
ATOM 757 C C . GLU A 1 95 ? -13.216 -2.362 26.408 1.00 91.56 95 GLU A C 1
ATOM 759 O O . GLU A 1 95 ? -14.040 -2.046 25.540 1.00 91.56 95 GLU A O 1
ATOM 764 N N . PRO A 1 96 ? -12.808 -1.490 27.350 1.00 90.00 96 PRO A N 1
ATOM 765 C CA . PRO A 1 96 ? -13.247 -0.098 27.391 1.00 90.00 96 PRO A CA 1
ATOM 766 C C . PRO A 1 96 ? -12.915 0.664 26.101 1.00 90.00 96 PRO A C 1
ATOM 768 O O . PRO A 1 96 ? -11.899 0.404 25.447 1.00 90.00 96 PRO A O 1
ATOM 771 N N . ASP A 1 97 ? -13.726 1.672 25.772 1.00 86.81 97 ASP A N 1
ATOM 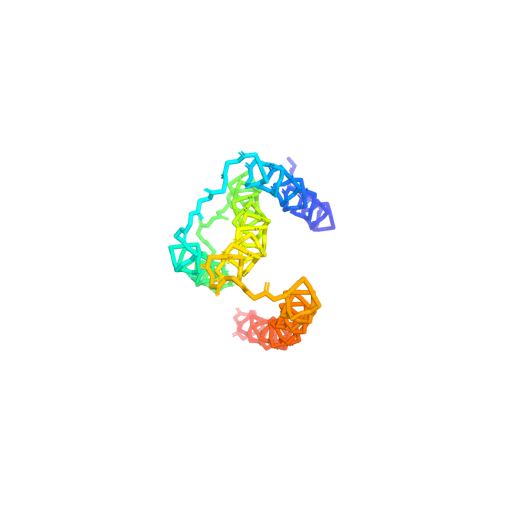772 C CA . ASP A 1 97 ? -13.531 2.491 24.567 1.00 86.81 97 ASP A CA 1
ATOM 773 C C . ASP A 1 97 ? -12.172 3.219 24.544 1.00 86.81 97 ASP A C 1
ATOM 775 O O . ASP A 1 97 ? -11.599 3.413 23.468 1.00 86.81 97 ASP A O 1
ATOM 779 N N . ASP A 1 98 ? -11.602 3.542 25.709 1.00 88.12 98 ASP A N 1
ATOM 780 C CA . ASP A 1 98 ? -10.261 4.132 25.827 1.00 88.12 98 ASP A CA 1
ATOM 781 C C . ASP A 1 98 ? -9.169 3.168 25.340 1.00 88.12 98 ASP A C 1
ATOM 783 O O . ASP A 1 98 ? -8.284 3.548 24.570 1.00 88.12 98 ASP A O 1
ATOM 787 N N . VAL A 1 99 ? -9.263 1.889 25.724 1.00 86.50 99 VAL A N 1
ATOM 788 C CA . VAL A 1 99 ? -8.326 0.830 25.308 1.00 86.50 99 VAL A CA 1
ATOM 789 C C . VAL A 1 99 ? -8.455 0.573 23.809 1.00 86.50 99 VAL A C 1
ATOM 791 O O . VAL A 1 99 ? -7.453 0.426 23.109 1.00 86.50 99 VAL A O 1
ATOM 794 N N . ARG A 1 100 ? -9.684 0.584 23.285 1.00 84.31 100 ARG A N 1
ATOM 795 C CA . ARG A 1 100 ? -9.944 0.462 21.847 1.00 84.31 100 ARG A CA 1
ATOM 796 C C . ARG A 1 100 ? -9.375 1.646 21.062 1.00 84.31 100 ARG A C 1
ATOM 798 O O . ARG A 1 100 ? -8.764 1.441 20.016 1.00 84.31 100 ARG A O 1
ATOM 805 N N . SER A 1 101 ? -9.539 2.869 21.561 1.00 85.19 101 SER A N 1
ATOM 806 C CA . SER A 1 101 ? -8.999 4.082 20.933 1.00 85.19 101 SER A CA 1
ATOM 807 C C . SER A 1 101 ? -7.468 4.079 20.927 1.00 85.19 101 SER A C 1
ATOM 809 O O . SER A 1 101 ? -6.848 4.415 19.918 1.00 85.19 101 SER A O 1
ATOM 811 N N . PHE A 1 102 ? -6.855 3.611 22.016 1.00 86.81 102 PHE A N 1
ATOM 812 C CA . PHE A 1 102 ? -5.414 3.387 22.096 1.00 86.81 102 PHE A CA 1
ATOM 813 C C . PHE A 1 102 ? -4.939 2.299 21.118 1.00 86.81 102 PHE A C 1
ATOM 815 O O . PHE A 1 102 ? -3.963 2.491 20.403 1.00 86.81 102 PHE A O 1
ATOM 822 N N . ALA A 1 103 ? -5.646 1.176 20.992 1.00 83.25 103 ALA A N 1
ATOM 823 C CA . ALA A 1 103 ? -5.288 0.139 20.022 1.00 83.25 103 ALA A CA 1
ATOM 824 C C . ALA A 1 103 ? -5.370 0.633 18.564 1.00 83.25 103 ALA A C 1
ATOM 826 O O . ALA A 1 103 ? -4.510 0.311 17.742 1.00 83.25 103 ALA A O 1
ATOM 827 N N . MET A 1 104 ? -6.371 1.458 18.246 1.00 83.12 104 MET A N 1
ATOM 828 C CA . MET A 1 104 ? -6.504 2.084 16.928 1.00 83.12 104 MET A CA 1
ATOM 829 C C . MET A 1 104 ? -5.343 3.039 16.613 1.00 83.12 104 MET A C 1
ATOM 831 O O . MET A 1 104 ? -4.894 3.084 15.466 1.00 83.12 104 MET A O 1
ATOM 835 N N . SER A 1 105 ? -4.804 3.758 17.607 1.00 83.12 105 SER A N 1
ATOM 836 C CA . SER A 1 105 ? -3.631 4.620 17.396 1.00 83.12 105 SER A CA 1
ATOM 837 C C . SER A 1 105 ? -2.353 3.814 17.121 1.00 83.12 105 SER A C 1
ATOM 839 O O . SER A 1 105 ? -1.548 4.215 16.279 1.00 83.12 105 SER A O 1
ATOM 841 N N . TYR A 1 106 ? -2.204 2.625 17.715 1.00 79.75 106 TYR A N 1
ATOM 842 C CA . TYR A 1 106 ? -1.139 1.680 17.345 1.00 79.75 106 TYR A CA 1
ATOM 843 C C . TYR A 1 106 ? -1.299 1.125 15.928 1.00 79.75 106 TYR A C 1
ATOM 845 O O . TYR A 1 106 ? -0.297 0.902 15.249 1.00 79.75 106 TYR A O 1
ATOM 853 N N . GLY A 1 107 ? -2.533 0.957 15.445 1.00 76.81 107 GLY A N 1
ATOM 854 C CA . GLY A 1 107 ? -2.793 0.648 14.036 1.00 76.81 107 GLY A CA 1
ATOM 855 C C . GLY A 1 107 ? -2.211 1.711 13.095 1.00 76.81 107 GLY A C 1
ATOM 856 O O . GLY A 1 107 ? -1.560 1.377 12.107 1.00 76.81 107 GLY A O 1
ATOM 857 N N . ALA A 1 108 ? -2.354 2.994 13.444 1.00 77.12 108 ALA A N 1
ATOM 858 C CA . ALA A 1 108 ? -1.768 4.095 12.677 1.00 77.12 108 ALA A CA 1
ATOM 859 C C . ALA A 1 108 ? -0.228 4.104 12.723 1.00 77.12 108 ALA A C 1
ATOM 861 O O . ALA A 1 108 ? 0.412 4.339 11.698 1.00 77.12 108 ALA A O 1
ATOM 862 N N . LEU A 1 109 ? 0.377 3.787 13.875 1.00 81.50 109 LEU A N 1
ATOM 863 C CA . LEU A 1 109 ? 1.832 3.601 13.981 1.00 81.50 109 LEU A CA 1
ATOM 864 C C . LEU A 1 109 ? 2.327 2.445 13.100 1.00 81.50 109 LEU A C 1
ATOM 866 O O . LEU A 1 109 ? 3.377 2.560 12.468 1.00 81.50 109 LEU A O 1
ATOM 870 N N . GLY A 1 110 ? 1.563 1.352 13.025 1.00 80.94 110 GLY A N 1
ATOM 871 C CA . GLY A 1 110 ? 1.846 0.231 12.131 1.00 80.94 110 GLY A CA 1
ATOM 872 C C . GLY A 1 110 ? 1.873 0.646 10.659 1.00 80.94 110 GLY A C 1
ATOM 873 O O . GLY A 1 110 ? 2.806 0.279 9.947 1.00 80.94 110 GLY A O 1
ATOM 874 N N . ASN A 1 111 ? 0.912 1.469 10.224 1.00 82.25 111 ASN A N 1
ATOM 875 C CA . ASN A 1 111 ? 0.899 2.019 8.864 1.00 82.25 111 ASN A CA 1
ATOM 876 C C . ASN A 1 111 ? 2.130 2.891 8.596 1.00 82.25 111 ASN A C 1
ATOM 878 O O . ASN A 1 111 ? 2.796 2.695 7.588 1.00 82.25 111 ASN A O 1
ATOM 882 N N . PHE A 1 112 ? 2.494 3.776 9.530 1.00 84.88 112 PHE A N 1
ATOM 883 C CA . PHE A 1 112 ? 3.701 4.597 9.396 1.00 84.88 112 PHE A CA 1
ATOM 884 C C . PHE A 1 112 ? 4.975 3.749 9.254 1.00 84.88 112 PHE A C 1
ATOM 886 O O . PHE A 1 112 ? 5.810 4.009 8.388 1.00 84.88 112 PHE A O 1
ATOM 893 N N . GLY A 1 113 ? 5.126 2.711 10.083 1.00 86.25 113 GLY A N 1
ATOM 894 C CA . GLY A 1 113 ? 6.255 1.784 9.981 1.00 86.25 113 GLY A CA 1
ATOM 895 C C . GLY A 1 113 ? 6.271 1.030 8.648 1.00 86.25 113 GLY A C 1
ATOM 896 O O . GLY A 1 113 ? 7.329 0.885 8.035 1.00 86.25 113 GLY A O 1
ATOM 897 N N . GLY A 1 114 ? 5.099 0.598 8.178 1.00 84.88 114 GLY A N 1
ATOM 898 C CA . GLY A 1 114 ? 4.921 -0.026 6.869 1.00 84.88 114 GLY A CA 1
ATOM 899 C C . GLY A 1 114 ? 5.326 0.894 5.718 1.00 84.88 114 GLY A C 1
ATOM 900 O O . GLY A 1 114 ? 6.083 0.466 4.852 1.00 84.88 114 GLY A O 1
ATOM 901 N N . ASP A 1 115 ? 4.906 2.158 5.748 1.00 85.62 115 ASP A N 1
ATOM 902 C CA . ASP A 1 115 ? 5.252 3.160 4.735 1.00 85.62 115 ASP A CA 1
ATOM 903 C C . ASP A 1 115 ? 6.755 3.462 4.727 1.00 85.62 115 ASP A C 1
ATOM 905 O O . ASP A 1 115 ? 7.366 3.556 3.663 1.00 85.62 115 ASP A O 1
ATOM 909 N N . ALA A 1 116 ? 7.386 3.551 5.901 1.00 88.31 116 ALA A N 1
ATOM 910 C CA . ALA A 1 116 ? 8.826 3.768 6.007 1.00 88.31 116 ALA A CA 1
ATOM 911 C C . ALA A 1 116 ? 9.632 2.593 5.422 1.00 88.31 116 ALA A C 1
ATOM 913 O O . ALA A 1 116 ? 10.545 2.798 4.618 1.00 88.31 116 ALA A O 1
ATOM 914 N N . ILE A 1 117 ? 9.281 1.356 5.792 1.00 89.75 117 ILE A N 1
ATOM 915 C CA . ILE A 1 117 ? 9.937 0.145 5.276 1.00 89.75 117 ILE A CA 1
ATOM 916 C C . ILE A 1 117 ? 9.658 -0.016 3.777 1.00 89.75 117 ILE A C 1
ATOM 918 O O . ILE A 1 117 ? 10.577 -0.291 3.004 1.00 89.75 117 ILE A O 1
ATOM 922 N N . GLY A 1 118 ? 8.410 0.187 3.354 1.00 87.06 118 GLY A N 1
ATOM 923 C CA . GLY A 1 118 ? 7.987 0.111 1.959 1.00 87.06 118 GLY A CA 1
ATOM 924 C C . GLY A 1 118 ? 8.680 1.153 1.085 1.00 87.06 118 GLY A C 1
ATOM 925 O O . GLY A 1 118 ? 9.167 0.816 0.008 1.00 87.06 118 GLY A O 1
ATOM 926 N N . GLY A 1 119 ? 8.815 2.389 1.569 1.00 87.19 119 GLY A N 1
ATOM 927 C CA . GLY A 1 119 ? 9.557 3.453 0.896 1.00 87.19 119 GLY A CA 1
ATOM 928 C C . GLY A 1 119 ? 11.045 3.128 0.753 1.00 87.19 119 GLY A C 1
ATOM 929 O O . GLY A 1 119 ? 11.602 3.264 -0.335 1.00 87.19 119 GLY A O 1
ATOM 930 N N . ALA A 1 120 ? 11.683 2.619 1.813 1.00 90.62 120 ALA A N 1
ATOM 931 C CA . ALA A 1 120 ? 13.078 2.178 1.755 1.00 90.62 120 ALA A CA 1
ATOM 932 C C . ALA A 1 120 ? 13.278 1.030 0.748 1.00 90.62 120 ALA A C 1
ATOM 934 O O . ALA A 1 120 ? 14.224 1.053 -0.044 1.00 90.62 120 ALA A O 1
ATOM 935 N N . PHE A 1 121 ? 12.362 0.058 0.733 1.00 89.56 121 PHE A N 1
ATOM 936 C CA . PHE A 1 121 ? 12.365 -1.027 -0.244 1.00 89.56 121 PHE A CA 1
ATOM 937 C C . PHE A 1 121 ? 12.162 -0.508 -1.674 1.00 89.56 121 PHE A C 1
ATOM 939 O O . PHE A 1 121 ? 12.885 -0.918 -2.579 1.00 89.56 121 PHE A O 1
ATOM 946 N N . GLY A 1 122 ? 11.247 0.443 -1.875 1.00 87.81 122 GLY A N 1
ATOM 947 C CA . GLY A 1 122 ? 11.014 1.096 -3.164 1.00 87.81 122 GLY A CA 1
ATOM 948 C C . GLY A 1 122 ? 12.266 1.784 -3.710 1.00 87.81 122 GLY A C 1
ATOM 949 O O . GLY A 1 122 ? 12.623 1.568 -4.866 1.00 87.81 122 GLY A O 1
ATOM 950 N N . ILE A 1 123 ? 12.994 2.527 -2.868 1.00 89.94 123 ILE A N 1
ATOM 951 C CA . ILE A 1 123 ? 14.270 3.163 -3.245 1.00 89.94 123 ILE A CA 1
ATOM 952 C C . ILE A 1 123 ? 15.308 2.110 -3.651 1.00 89.94 123 ILE A C 1
ATOM 954 O O . ILE A 1 123 ? 16.013 2.282 -4.647 1.00 89.94 123 ILE A O 1
ATOM 958 N N . MET A 1 124 ? 15.414 1.017 -2.893 1.00 91.94 124 MET A N 1
ATOM 959 C CA . MET A 1 124 ? 16.344 -0.071 -3.201 1.00 91.94 124 MET A CA 1
ATOM 960 C C . MET A 1 124 ? 16.019 -0.726 -4.551 1.00 91.94 124 MET A C 1
ATOM 962 O O . MET A 1 124 ? 16.917 -0.896 -5.374 1.00 91.94 124 MET A O 1
ATOM 966 N N . VAL A 1 125 ? 14.747 -1.048 -4.806 1.00 88.38 125 VAL A N 1
ATOM 967 C CA . VAL A 1 125 ? 14.299 -1.636 -6.079 1.00 88.38 125 VAL A CA 1
ATOM 968 C C . VAL A 1 125 ? 14.528 -0.675 -7.242 1.00 88.38 125 VAL A C 1
ATOM 970 O O . VAL A 1 125 ? 15.026 -1.097 -8.282 1.00 88.38 125 VAL A O 1
ATOM 973 N N . GLN A 1 126 ? 14.234 0.616 -7.068 1.00 87.44 126 GLN A N 1
ATOM 974 C CA . GLN A 1 126 ? 14.492 1.632 -8.087 1.00 87.44 126 GLN A CA 1
ATOM 975 C C . GLN A 1 126 ? 15.981 1.695 -8.453 1.00 87.44 126 GLN A C 1
ATOM 977 O O . GLN A 1 126 ? 16.317 1.717 -9.635 1.00 87.44 126 GLN A O 1
ATOM 982 N N . ARG A 1 127 ? 16.879 1.689 -7.457 1.00 88.12 127 ARG A N 1
ATOM 983 C CA . ARG A 1 127 ? 18.331 1.672 -7.701 1.00 88.12 127 ARG A CA 1
ATOM 984 C C . ARG A 1 127 ? 18.766 0.426 -8.467 1.00 88.12 127 ARG A C 1
ATOM 986 O O . ARG A 1 127 ? 19.460 0.558 -9.467 1.00 88.12 127 ARG A O 1
ATOM 993 N N . LEU A 1 128 ? 18.300 -0.751 -8.048 1.00 87.81 128 LEU A N 1
ATOM 994 C CA . LEU A 1 128 ? 18.601 -2.018 -8.721 1.00 87.81 128 LEU A CA 1
ATOM 995 C C . LEU A 1 128 ? 18.106 -2.038 -10.174 1.00 87.81 128 LEU A C 1
ATOM 997 O O . LEU A 1 128 ? 18.819 -2.497 -11.063 1.00 87.81 128 LEU A O 1
ATOM 1001 N 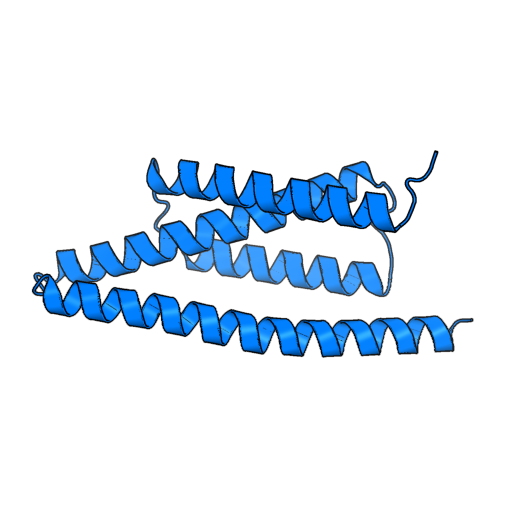N . ALA A 1 129 ? 16.900 -1.528 -10.429 1.00 85.00 129 ALA A N 1
ATOM 1002 C CA . ALA A 1 129 ? 16.344 -1.454 -11.776 1.00 85.00 129 ALA A CA 1
ATOM 1003 C C . ALA A 1 129 ? 17.161 -0.510 -12.675 1.00 85.00 129 ALA A C 1
ATOM 1005 O O . ALA A 1 129 ? 17.473 -0.865 -13.811 1.00 85.00 129 ALA A O 1
ATOM 1006 N N . LEU A 1 130 ? 17.558 0.662 -12.165 1.00 85.69 130 LEU A N 1
ATOM 1007 C CA . LEU A 1 130 ? 18.393 1.614 -12.904 1.00 85.69 130 LEU A CA 1
ATOM 1008 C C . LEU A 1 130 ? 19.784 1.045 -13.216 1.00 85.69 130 LEU A C 1
ATOM 1010 O O . LEU A 1 130 ? 20.234 1.156 -14.354 1.00 85.69 130 LEU A O 1
ATOM 1014 N N . GLU A 1 131 ? 20.439 0.405 -12.243 1.00 85.88 131 GLU A N 1
ATOM 1015 C CA . GLU A 1 131 ? 21.736 -0.258 -12.444 1.00 85.88 131 GLU A CA 1
ATOM 1016 C C . GLU A 1 131 ? 21.645 -1.366 -13.504 1.00 85.88 131 GLU A C 1
ATOM 1018 O O . GLU A 1 131 ? 22.495 -1.458 -14.389 1.00 85.88 131 GLU A O 1
ATOM 1023 N N . HIS A 1 132 ? 20.584 -2.177 -13.467 1.00 81.50 132 HIS A N 1
ATOM 1024 C CA . HIS A 1 132 ? 20.362 -3.251 -14.438 1.00 81.50 132 HIS A CA 1
ATOM 1025 C C . HIS A 1 132 ? 20.092 -2.735 -15.856 1.00 81.50 132 HIS A C 1
ATOM 1027 O O . HIS A 1 132 ? 20.583 -3.312 -16.827 1.00 81.50 132 HIS A O 1
ATOM 1033 N N . LEU A 1 133 ? 19.333 -1.644 -15.992 1.00 75.56 133 LEU A N 1
ATOM 1034 C CA . LEU A 1 133 ? 19.080 -1.003 -17.284 1.00 75.56 133 LEU A CA 1
ATOM 1035 C C . LEU A 1 133 ? 20.353 -0.369 -17.858 1.00 75.56 133 LEU A C 1
ATOM 1037 O O . LEU A 1 133 ? 20.615 -0.519 -19.048 1.00 75.56 133 LEU A O 1
ATOM 1041 N N . GLN A 1 134 ? 21.172 0.276 -17.021 1.00 71.31 134 GLN A N 1
ATOM 1042 C CA . GLN A 1 134 ? 22.467 0.830 -17.430 1.00 71.31 134 GLN A CA 1
ATOM 1043 C C . GLN A 1 134 ? 23.466 -0.257 -17.838 1.00 71.31 134 GLN A C 1
ATOM 1045 O O . GLN A 1 134 ? 24.206 -0.065 -18.792 1.00 71.31 134 GLN A O 1
ATOM 1050 N N . ALA A 1 135 ? 23.466 -1.413 -17.170 1.00 67.62 135 ALA A N 1
ATOM 1051 C CA . ALA A 1 135 ? 24.327 -2.542 -17.526 1.00 67.62 135 ALA A CA 1
ATOM 1052 C C . ALA A 1 135 ? 23.956 -3.214 -18.867 1.00 67.62 135 ALA A C 1
ATOM 1054 O O . ALA A 1 135 ? 24.732 -4.022 -19.379 1.00 67.62 135 ALA A O 1
ATOM 1055 N N . ARG A 1 136 ? 22.767 -2.926 -19.417 1.00 58.31 136 ARG A N 1
ATOM 1056 C CA . ARG A 1 136 ? 22.267 -3.460 -20.697 1.00 58.31 136 ARG A CA 1
ATOM 1057 C C . ARG A 1 136 ? 22.322 -2.459 -21.859 1.00 58.31 136 ARG A C 1
ATOM 1059 O O . ARG A 1 136 ? 22.032 -2.872 -22.982 1.00 58.31 136 ARG A O 1
ATOM 1066 N N . ALA A 1 137 ? 22.632 -1.190 -21.590 1.00 53.59 137 ALA A N 1
ATOM 1067 C CA . ALA A 1 137 ? 22.768 -0.122 -22.583 1.00 53.59 137 ALA A CA 1
ATOM 1068 C C . ALA A 1 137 ? 24.210 -0.030 -23.104 1.00 53.59 137 ALA A C 1
ATOM 1070 O O . ALA A 1 137 ? 24.365 0.261 -24.311 1.00 53.59 137 ALA A O 1
#

Foldseek 3Di:
DPDDPVVLVVLLVVLLQVLLVVLLVVCLVPPDQCLVVLVVVLVVLVVVVLVCLLPPPVPDSVVSSVSSNVNSNSNSNNLNNVLVNLLVVCVVVVHDPVVSVVSSVVSVVVVVVVCVVVVVVVVVSVVVSVVSVVVVD

Sequence (137 aa):
MVPEDDMIYELSFLAYGAAQFLFSLVSSLWPLPRIWLWAIVQTVLVIIGVVQLFDPFLSYFPVWIAFMFVIGGIVGGSVTNTNHKIADDFKRKGEPDDVRSFAMSYGALGNFGGDAIGGAFGIMVQRLALEHLQARA

pLDDT: mean 86.03, std 8.23, range [45.69, 96.25]

Organism: Macrophomina phaseolina (strain MS6) (NCBI:txid1126212)